Protein AF-A0A3P6RKR5-F1 (afdb_monomer_lite)

pLDDT: mean 72.96, std 13.56, range [36.53, 92.62]

Sequence (103 aa):
MYSLDYVRRHLQVFIGGTCVMAGVGGCTVSDVAGMYRVARAYYKGFFERGCDYTHDIAILELTRDVPVTVNHICLPFLHQVVELEDPYVRLRSFGWGTDRKLF

Organism: Cylicostephanus goldi (NCBI:txid71465)

Foldseek 3Di:
DDDFVRQQVPPKDFFDAPDCDPPPPNRHPNRHTDIWGFPGKDPDPCPVVHNPVPRPDMDTDTPDDDDPVGDDDDDPDPPPPVVPPPPPDDDDDDDPDDDVPPD

Radius of gyration: 16.97 Å; chains: 1; bounding box: 36×31×45 Å

InterPro domains:
  IPR009003 Peptidase S1, PA clan [SSF50494] (30-100)

Secondary structure (DSSP, 8-state):
---HHHHHHH-EEEES-SBSSTTSTT--GGGBPEEEEEEEEE-TTTSTT-S-SS----EEEESSPPPTTSPPPPPPPTT----TT-TT-----------TT--

Structure (mmCIF, N/CA/C/O backbone):
data_AF-A0A3P6RKR5-F1
#
_entry.id   AF-A0A3P6RKR5-F1
#
loop_
_atom_site.group_PDB
_atom_site.id
_atom_site.type_symbol
_atom_site.label_atom_id
_atom_site.label_alt_id
_atom_site.label_comp_id
_atom_site.label_asym_id
_atom_site.label_entity_id
_atom_site.label_seq_id
_atom_site.pdbx_PDB_ins_code
_atom_site.Cartn_x
_atom_site.Cartn_y
_atom_site.Cartn_z
_atom_site.occupancy
_atom_site.B_iso_or_equiv
_atom_site.auth_seq_id
_atom_site.auth_comp_id
_atom_site.auth_asym_id
_atom_site.auth_atom_id
_atom_site.pdbx_PDB_model_num
ATOM 1 N N . MET A 1 1 ? 2.734 -18.082 -1.688 1.00 61.22 1 MET A N 1
ATOM 2 C CA . MET A 1 1 ? 1.825 -16.919 -1.774 1.00 61.22 1 MET A CA 1
ATOM 3 C C . MET A 1 1 ? 0.538 -17.264 -1.043 1.00 61.22 1 MET A C 1
ATOM 5 O O . MET A 1 1 ? 0.095 -18.401 -1.146 1.00 61.22 1 MET A O 1
ATOM 9 N N . TYR A 1 2 ? -0.015 -16.335 -0.265 1.00 71.12 2 TYR A N 1
ATOM 10 C CA . TYR A 1 2 ? -1.243 -16.571 0.494 1.00 71.12 2 TYR A CA 1
ATOM 11 C C . TYR A 1 2 ? -2.478 -16.466 -0.404 1.00 71.12 2 TYR A C 1
ATOM 13 O O . TYR A 1 2 ? -2.514 -15.636 -1.310 1.00 71.12 2 TYR A O 1
ATOM 21 N N . SER A 1 3 ? -3.492 -17.298 -0.158 1.00 77.06 3 SER A N 1
ATOM 22 C CA . SER A 1 3 ? -4.756 -17.208 -0.892 1.00 77.06 3 SER A CA 1
ATOM 23 C C . SER A 1 3 ? -5.478 -15.890 -0.594 1.00 77.06 3 SER A C 1
ATOM 25 O O . SER A 1 3 ? -5.274 -15.277 0.457 1.00 77.06 3 SER A O 1
ATOM 27 N N . LEU A 1 4 ? -6.374 -15.478 -1.495 1.00 74.62 4 LEU A N 1
ATOM 28 C CA . LEU A 1 4 ? -7.233 -14.306 -1.287 1.00 74.62 4 LEU A CA 1
ATOM 29 C C . LEU A 1 4 ? -7.994 -14.388 0.042 1.00 74.62 4 LEU A C 1
ATOM 31 O O . LEU A 1 4 ? -8.045 -13.416 0.794 1.00 74.62 4 LEU A O 1
ATOM 35 N N . ASP A 1 5 ? -8.538 -15.561 0.360 1.00 81.25 5 ASP A N 1
ATOM 36 C CA . ASP A 1 5 ? -9.251 -15.784 1.617 1.00 81.25 5 ASP A CA 1
ATOM 37 C C . ASP A 1 5 ? -8.336 -15.686 2.833 1.00 81.25 5 ASP A C 1
ATOM 39 O O . ASP A 1 5 ? -8.740 -15.138 3.860 1.00 81.25 5 ASP A O 1
ATOM 43 N N . TYR A 1 6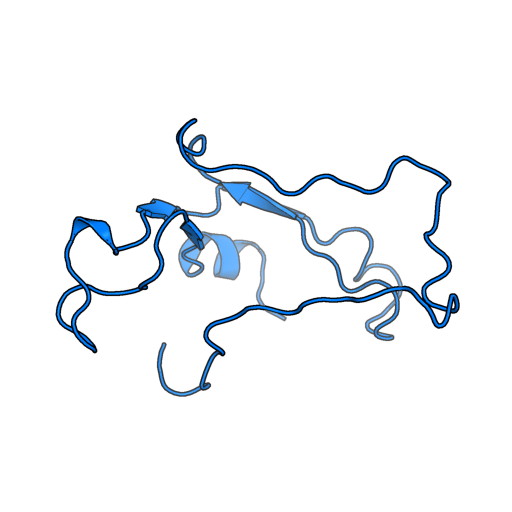 ? -7.099 -16.172 2.724 1.00 83.38 6 TYR A N 1
ATOM 44 C CA . TYR A 1 6 ? -6.122 -16.015 3.791 1.00 83.38 6 TYR A CA 1
ATOM 45 C C . TYR A 1 6 ? -5.819 -14.533 4.028 1.00 83.38 6 TYR A C 1
ATOM 47 O O . TYR A 1 6 ? -5.889 -14.075 5.166 1.00 83.38 6 TYR A O 1
ATOM 55 N N . VAL A 1 7 ? -5.555 -13.765 2.970 1.00 82.94 7 VAL A N 1
ATOM 56 C CA . VAL A 1 7 ? -5.241 -12.331 3.065 1.00 82.94 7 VAL A CA 1
ATOM 57 C C . VAL A 1 7 ? -6.405 -11.556 3.676 1.00 82.94 7 VAL A C 1
ATOM 59 O O . VAL A 1 7 ? -6.206 -10.814 4.630 1.00 82.94 7 VAL A O 1
ATOM 62 N N . ARG A 1 8 ? -7.637 -11.778 3.212 1.00 82.31 8 ARG A N 1
ATOM 63 C CA . ARG A 1 8 ? -8.825 -11.095 3.757 1.00 82.31 8 ARG A CA 1
ATOM 64 C C . ARG A 1 8 ? -9.058 -11.383 5.241 1.00 82.31 8 ARG A C 1
ATOM 66 O O . ARG A 1 8 ? -9.566 -10.528 5.966 1.00 82.31 8 ARG A O 1
ATOM 73 N N . ARG A 1 9 ? -8.724 -12.593 5.698 1.00 85.06 9 ARG A N 1
ATOM 74 C CA . ARG A 1 9 ? -8.933 -12.999 7.094 1.00 85.06 9 ARG A CA 1
ATOM 75 C C . ARG A 1 9 ? -7.830 -12.517 8.030 1.00 85.06 9 ARG A C 1
ATOM 77 O O . ARG A 1 9 ? -8.153 -12.184 9.167 1.00 85.06 9 ARG A O 1
ATOM 84 N N . HIS A 1 10 ? -6.583 -12.471 7.565 1.00 84.88 10 HIS A N 1
ATOM 85 C CA . HIS A 1 10 ? -5.420 -12.303 8.442 1.00 84.88 10 HIS A CA 1
ATOM 86 C C . HIS A 1 10 ? -4.670 -10.984 8.241 1.00 84.88 10 HIS A C 1
ATOM 88 O O . HIS A 1 10 ? -3.992 -10.540 9.163 1.00 84.88 10 HIS A O 1
ATOM 94 N N . LEU A 1 11 ? -4.778 -10.334 7.077 1.00 85.62 11 LEU A N 1
ATOM 95 C CA . LEU A 1 11 ? -4.054 -9.091 6.829 1.00 85.62 11 LEU A CA 1
ATOM 96 C C . LEU A 1 11 ? -4.739 -7.910 7.521 1.00 85.62 11 LEU A C 1
ATOM 98 O O . LEU A 1 11 ? -5.928 -7.645 7.320 1.00 85.62 11 LEU A O 1
ATOM 102 N N . GLN A 1 12 ? -3.945 -7.179 8.296 1.00 84.00 12 GLN A N 1
ATOM 103 C CA . GLN A 1 12 ? -4.318 -5.916 8.918 1.00 84.00 12 GLN A CA 1
ATOM 104 C C . GLN A 1 12 ? -3.460 -4.806 8.320 1.00 84.00 12 GLN A C 1
ATOM 106 O O . GLN A 1 12 ? -2.239 -4.932 8.238 1.00 84.00 12 GLN A O 1
ATOM 111 N N . VAL A 1 13 ? -4.108 -3.730 7.881 1.00 85.31 13 VAL A N 1
ATOM 112 C CA . VAL A 1 13 ? -3.441 -2.559 7.309 1.00 85.31 13 VAL A CA 1
ATOM 113 C C . VAL A 1 13 ? -3.506 -1.427 8.323 1.00 85.31 13 VAL A C 1
ATOM 115 O O . VAL A 1 13 ? -4.584 -1.082 8.805 1.00 85.31 13 VAL A O 1
ATOM 118 N N . PHE A 1 14 ? -2.350 -0.855 8.641 1.00 82.94 14 PHE A N 1
ATOM 119 C CA . PHE A 1 14 ? -2.203 0.247 9.585 1.00 82.94 14 PHE A CA 1
ATOM 120 C C . PHE A 1 14 ? -1.977 1.550 8.814 1.00 82.94 14 PHE A C 1
ATOM 122 O O . PHE A 1 14 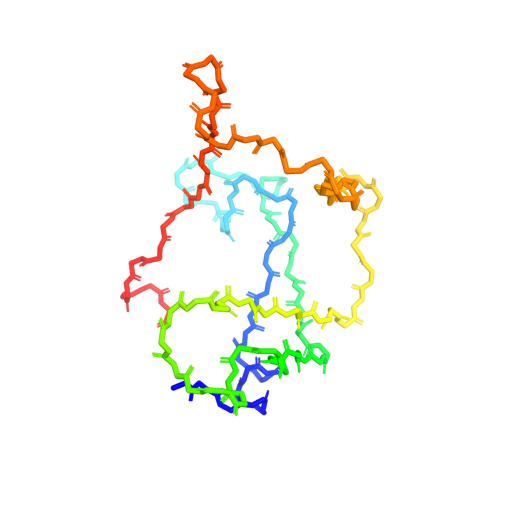? -1.087 1.615 7.968 1.00 82.94 14 PHE A O 1
ATOM 129 N N . ILE A 1 15 ? -2.795 2.575 9.072 1.00 81.69 15 ILE A N 1
ATOM 130 C CA . ILE A 1 15 ? -2.780 3.841 8.324 1.00 81.69 15 ILE A CA 1
ATOM 131 C C . ILE A 1 15 ? -2.702 5.051 9.261 1.00 81.69 15 ILE A C 1
ATOM 133 O O . ILE A 1 15 ? -3.452 5.137 10.232 1.00 81.69 15 ILE A O 1
ATOM 137 N N . GLY A 1 16 ? -1.846 6.019 8.916 1.00 73.19 16 GLY A N 1
ATOM 138 C CA . GLY A 1 16 ? -1.847 7.365 9.505 1.00 73.19 16 GLY A CA 1
ATOM 139 C C . GLY A 1 16 ? -1.089 7.532 10.825 1.00 73.19 16 GLY A C 1
ATOM 140 O O . GLY A 1 16 ? -1.186 8.597 11.420 1.00 73.19 16 GLY A O 1
ATOM 141 N N . GLY A 1 17 ? -0.343 6.522 11.277 1.00 73.62 17 GLY A N 1
ATOM 142 C CA . GLY A 1 17 ? 0.483 6.601 12.486 1.00 73.62 17 GLY A CA 1
ATOM 143 C C . GLY A 1 17 ? 1.974 6.503 12.185 1.00 73.62 17 GLY A C 1
ATOM 144 O O . GLY A 1 17 ? 2.383 5.875 11.208 1.00 73.62 17 GLY A O 1
ATOM 145 N N . THR A 1 18 ? 2.787 7.110 13.044 1.00 72.44 18 THR A N 1
ATOM 146 C CA . THR A 1 18 ? 4.247 6.918 13.086 1.00 72.44 18 THR A CA 1
ATOM 147 C C . THR A 1 18 ? 4.623 5.638 13.837 1.00 72.44 18 THR A C 1
ATOM 149 O O . THR A 1 18 ? 5.749 5.150 13.705 1.00 72.44 18 THR A O 1
ATOM 152 N N . CYS A 1 19 ? 3.662 5.071 14.573 1.00 68.19 19 CYS A N 1
ATOM 153 C CA . CYS A 1 19 ? 3.798 3.868 15.371 1.00 68.19 19 CYS A CA 1
ATOM 154 C C . CYS A 1 19 ? 2.686 2.853 15.086 1.00 68.19 19 CYS A C 1
ATOM 156 O O . CYS A 1 19 ? 1.541 3.193 14.780 1.00 68.19 19 CYS A O 1
ATOM 158 N N . VAL A 1 20 ? 3.024 1.574 15.252 1.00 66.50 20 VAL A N 1
ATOM 159 C CA . VAL A 1 20 ? 2.074 0.459 15.109 1.00 66.50 20 VAL A CA 1
ATOM 160 C C . VAL A 1 20 ? 1.363 0.155 16.435 1.00 66.50 20 VAL A C 1
ATOM 162 O O . VAL A 1 20 ? 0.232 -0.320 16.435 1.00 66.50 20 VAL A O 1
ATOM 165 N N . MET A 1 21 ? 1.999 0.452 17.575 1.00 68.50 21 MET A N 1
ATOM 166 C CA . MET A 1 21 ? 1.480 0.146 18.912 1.00 68.50 21 MET A CA 1
ATOM 167 C C . MET A 1 21 ? 1.836 1.251 19.915 1.00 68.50 21 MET A C 1
ATOM 169 O O . MET A 1 21 ? 2.960 1.752 19.918 1.00 68.50 21 MET A O 1
ATOM 173 N N . ALA A 1 22 ? 0.885 1.613 20.781 1.00 68.12 22 ALA A N 1
ATOM 174 C CA . ALA A 1 22 ? 1.111 2.556 21.876 1.00 68.12 22 ALA A CA 1
ATOM 175 C C . ALA A 1 22 ? 1.949 1.913 22.993 1.00 68.12 22 ALA A C 1
ATOM 177 O O . ALA A 1 22 ? 1.830 0.718 23.256 1.00 68.12 22 ALA A O 1
ATOM 178 N N . GLY A 1 23 ? 2.770 2.712 23.675 1.00 63.62 23 GLY A N 1
ATOM 179 C CA . GLY A 1 23 ? 3.575 2.273 24.821 1.00 63.62 23 GLY A CA 1
ATOM 180 C C . GLY A 1 23 ? 4.905 1.600 24.466 1.00 63.62 23 GLY A C 1
ATOM 181 O O . GLY A 1 23 ? 5.724 1.373 25.354 1.00 63.62 23 GLY A O 1
ATOM 182 N N . VAL A 1 24 ? 5.171 1.337 23.184 1.00 69.38 24 VAL A N 1
ATOM 183 C CA . VAL A 1 24 ? 6.480 0.878 22.697 1.00 69.38 24 VAL A CA 1
ATOM 184 C C . VAL A 1 24 ? 7.279 2.087 22.222 1.00 69.38 24 VAL A C 1
ATOM 186 O O . VAL A 1 24 ? 6.761 2.907 21.473 1.00 69.38 24 VAL A O 1
ATOM 189 N N . GLY A 1 25 ? 8.533 2.226 22.661 1.00 67.06 25 GLY A N 1
ATOM 190 C CA . GLY A 1 25 ? 9.447 3.254 22.140 1.00 67.06 25 GLY A CA 1
ATOM 191 C C . GLY A 1 25 ? 8.993 4.711 22.327 1.00 67.06 25 GLY A C 1
ATOM 192 O O . GLY A 1 25 ? 9.429 5.571 21.573 1.00 67.06 25 GLY A O 1
ATOM 193 N N . GLY A 1 26 ? 8.118 4.997 23.300 1.00 74.75 26 GLY A N 1
ATOM 194 C CA . GLY A 1 26 ? 7.602 6.351 23.554 1.00 74.75 26 GLY A CA 1
ATOM 195 C C . GLY A 1 26 ? 6.375 6.748 22.724 1.00 74.75 26 GLY A C 1
ATOM 196 O O . GLY A 1 26 ? 5.952 7.897 22.800 1.00 74.75 26 GLY A O 1
ATOM 197 N N . CYS A 1 27 ? 5.781 5.818 21.971 1.00 75.69 27 CYS A N 1
ATOM 198 C CA . CYS A 1 27 ? 4.586 6.078 21.172 1.00 75.69 27 CYS A CA 1
ATOM 199 C C . CYS A 1 27 ? 3.341 6.303 22.044 1.00 75.69 27 CYS A C 1
ATOM 201 O O . CYS A 1 27 ? 2.991 5.474 22.892 1.00 75.69 27 CYS A O 1
ATOM 203 N N . THR A 1 28 ? 2.632 7.397 21.788 1.00 74.44 28 THR A N 1
ATOM 204 C CA . THR A 1 28 ? 1.338 7.726 22.395 1.00 74.44 28 THR A CA 1
ATOM 205 C C . THR A 1 28 ? 0.177 7.200 21.550 1.00 74.44 28 THR A C 1
ATOM 207 O O . THR A 1 28 ? 0.359 6.766 20.416 1.00 74.44 28 THR A O 1
ATOM 210 N N . VAL A 1 29 ? -1.049 7.241 22.083 1.00 67.69 29 VAL A N 1
ATOM 211 C CA . VAL A 1 29 ? -2.255 6.793 21.357 1.00 67.69 29 VAL A CA 1
ATOM 212 C C . VAL A 1 29 ? -2.484 7.602 20.075 1.00 67.69 29 VAL A C 1
ATOM 214 O O . VAL A 1 29 ? -2.945 7.044 19.086 1.00 67.69 29 VAL A O 1
ATOM 217 N N . SER A 1 30 ? -2.117 8.887 20.063 1.00 68.50 30 SER A N 1
ATOM 218 C CA . SER A 1 30 ? -2.179 9.732 18.864 1.00 68.50 30 SER A CA 1
ATOM 219 C C . SER A 1 30 ? -1.158 9.356 17.791 1.00 68.50 30 SER A C 1
ATOM 221 O O . SER A 1 30 ? -1.357 9.703 16.632 1.00 68.50 30 SER A O 1
ATOM 223 N N . ASP A 1 31 ? -0.100 8.629 18.158 1.00 68.12 31 ASP A N 1
ATOM 224 C CA . ASP A 1 31 ? 0.930 8.160 17.225 1.00 68.12 31 ASP A CA 1
ATOM 225 C C . ASP A 1 31 ? 0.560 6.816 16.578 1.00 68.12 31 ASP A C 1
ATOM 227 O O . ASP A 1 31 ? 1.216 6.377 15.627 1.00 68.12 31 ASP A O 1
ATOM 231 N N . VAL A 1 32 ? -0.481 6.145 17.090 1.00 71.75 32 VAL A N 1
ATOM 232 C CA . VAL A 1 32 ? -0.906 4.821 16.627 1.00 71.75 32 VAL A CA 1
ATOM 233 C C . VAL A 1 32 ? -1.761 4.926 15.377 1.00 71.75 32 VAL A C 1
ATOM 235 O O . VAL A 1 32 ? -2.795 5.591 15.332 1.00 71.75 32 VAL A O 1
ATOM 238 N N . ALA A 1 33 ? -1.343 4.180 14.365 1.00 73.12 33 ALA A N 1
ATOM 239 C CA . ALA A 1 33 ? -2.057 4.050 13.114 1.00 73.12 33 ALA A CA 1
ATOM 240 C C . ALA A 1 33 ? -3.436 3.388 13.299 1.00 73.12 33 ALA A C 1
ATOM 242 O O . ALA A 1 33 ? -3.593 2.399 14.018 1.00 73.12 33 ALA A O 1
ATOM 243 N N . GLY A 1 34 ? -4.447 3.886 12.585 1.00 81.25 34 GLY A N 1
ATOM 244 C CA . GLY A 1 34 ? -5.751 3.233 12.529 1.00 81.25 34 GLY A CA 1
ATOM 245 C C . GLY A 1 34 ? -5.647 1.867 11.847 1.00 81.25 34 GLY A C 1
ATOM 246 O O . GLY A 1 34 ? -4.965 1.736 10.832 1.00 81.25 34 GLY A O 1
ATOM 247 N N . MET A 1 35 ? -6.342 0.859 12.380 1.00 84.19 35 MET A N 1
ATOM 248 C CA . MET A 1 35 ? -6.370 -0.493 11.812 1.00 84.19 35 MET A CA 1
ATOM 249 C C . MET A 1 35 ? -7.532 -0.660 10.819 1.00 84.19 35 MET A C 1
ATOM 251 O O . MET A 1 35 ? -8.673 -0.272 11.094 1.00 84.19 35 MET A O 1
ATOM 255 N N . TYR A 1 36 ? -7.242 -1.251 9.661 1.00 89.69 36 TYR A N 1
ATOM 256 C CA . TYR A 1 36 ? -8.174 -1.492 8.561 1.00 89.69 36 TYR A CA 1
ATOM 257 C C . TYR A 1 36 ? -8.086 -2.946 8.106 1.00 89.69 36 TYR A C 1
ATOM 259 O O . TYR A 1 36 ? -7.010 -3.546 8.070 1.00 89.69 36 TYR A O 1
ATOM 267 N N . ARG A 1 37 ? -9.237 -3.510 7.737 1.00 90.69 37 ARG A N 1
ATOM 268 C CA . ARG A 1 37 ? -9.334 -4.856 7.165 1.00 90.69 37 ARG A CA 1
ATOM 269 C C . ARG A 1 37 ? -9.376 -4.775 5.645 1.00 90.69 37 ARG A C 1
ATOM 271 O O . ARG A 1 37 ? -9.800 -3.766 5.082 1.00 90.69 37 ARG A O 1
ATOM 278 N N . VAL A 1 38 ? -8.987 -5.867 4.995 1.00 90.56 38 VAL A N 1
ATOM 279 C CA . VAL A 1 38 ? -9.016 -5.998 3.535 1.00 90.56 38 VAL A CA 1
ATOM 280 C C . VAL A 1 38 ? -10.354 -6.581 3.078 1.00 90.56 38 VAL A C 1
ATOM 282 O O . VAL A 1 38 ? -10.719 -7.700 3.442 1.00 90.56 38 VAL A O 1
ATOM 285 N N . ALA A 1 39 ? -11.082 -5.827 2.257 1.00 90.00 39 ALA A N 1
ATOM 286 C CA . ALA A 1 39 ? -12.321 -6.251 1.617 1.00 90.00 39 ALA A CA 1
ATOM 287 C C . ALA A 1 39 ? -12.047 -7.144 0.400 1.00 90.00 39 ALA A C 1
ATOM 289 O O . ALA A 1 39 ? -12.606 -8.241 0.305 1.00 90.00 39 ALA A O 1
ATOM 290 N N . ARG A 1 40 ? -11.170 -6.690 -0.505 1.00 87.69 40 ARG A N 1
ATOM 291 C CA . ARG A 1 40 ? -10.763 -7.381 -1.739 1.00 87.69 40 ARG A CA 1
ATOM 292 C C . ARG A 1 40 ? -9.267 -7.193 -1.978 1.00 87.69 40 ARG A C 1
ATOM 294 O O . ARG A 1 40 ? -8.677 -6.226 -1.508 1.00 87.69 40 ARG A O 1
ATOM 301 N N . ALA A 1 41 ? -8.659 -8.115 -2.713 1.00 85.12 41 ALA A N 1
ATOM 302 C CA . ALA A 1 41 ? -7.277 -7.993 -3.153 1.00 85.12 41 ALA A CA 1
ATOM 303 C C . ALA A 1 41 ? -7.175 -8.373 -4.631 1.00 85.12 41 ALA A C 1
ATOM 305 O O . ALA A 1 41 ? -7.806 -9.332 -5.080 1.00 85.12 41 ALA A O 1
ATOM 306 N N . TYR A 1 42 ? -6.394 -7.602 -5.380 1.00 81.25 42 TYR A N 1
ATOM 307 C CA . TYR A 1 42 ? -6.176 -7.774 -6.806 1.00 81.25 42 TYR A CA 1
ATOM 308 C C . TYR A 1 42 ? -4.692 -7.987 -7.059 1.00 81.25 42 TYR A C 1
ATOM 310 O O . TYR A 1 42 ? -3.860 -7.139 -6.741 1.00 81.25 42 TYR A O 1
ATOM 318 N N . TYR A 1 43 ? -4.387 -9.126 -7.670 1.00 74.44 43 TYR A N 1
ATOM 319 C CA . TYR A 1 43 ? -3.024 -9.556 -7.976 1.00 74.44 43 TYR A CA 1
ATOM 320 C C . TYR A 1 43 ? -2.771 -9.696 -9.489 1.00 74.44 43 TYR A C 1
ATOM 322 O O . TYR A 1 43 ? -1.757 -10.232 -9.926 1.00 74.44 43 TYR A O 1
ATOM 330 N N . LYS A 1 44 ? -3.754 -9.285 -10.299 1.00 56.25 44 LYS A N 1
ATOM 331 C CA . LYS A 1 44 ? -4.056 -9.889 -11.603 1.00 56.25 44 LYS A CA 1
ATOM 332 C C . LYS A 1 44 ? -2.984 -9.685 -12.689 1.00 56.25 44 LYS A C 1
ATOM 334 O O . LYS A 1 44 ? -2.922 -10.479 -13.611 1.00 56.25 44 LYS A O 1
ATOM 339 N N . GLY A 1 45 ? -2.115 -8.679 -12.576 1.00 52.50 45 GLY A N 1
ATOM 340 C CA . GLY A 1 45 ? -1.017 -8.471 -13.534 1.00 52.50 45 GLY A CA 1
ATOM 341 C C . GLY A 1 45 ? 0.265 -9.251 -13.222 1.00 52.50 45 GLY A C 1
ATOM 342 O O . GLY A 1 45 ? 1.004 -9.585 -14.143 1.00 52.50 45 GLY A O 1
ATOM 343 N N . PHE A 1 46 ? 0.509 -9.554 -11.943 1.00 50.31 46 PHE A N 1
ATOM 344 C CA . PHE A 1 46 ? 1.777 -10.099 -11.449 1.00 50.31 46 PHE A CA 1
ATOM 345 C C . PHE A 1 46 ? 1.909 -11.614 -11.639 1.00 50.31 46 PHE A C 1
ATOM 347 O O . PHE A 1 46 ? 2.987 -12.114 -11.933 1.00 50.31 46 PHE A O 1
ATOM 354 N N . PHE A 1 47 ? 0.812 -12.359 -11.477 1.00 50.22 47 PHE A N 1
ATOM 355 C CA . PHE A 1 47 ? 0.878 -13.821 -11.341 1.00 50.22 47 PHE A CA 1
ATOM 356 C C . PHE A 1 47 ? 0.457 -14.605 -12.580 1.00 50.22 47 PHE A C 1
ATOM 358 O O . PHE A 1 47 ? 0.853 -15.759 -12.718 1.00 50.22 47 PHE A O 1
ATOM 365 N N . GLU A 1 48 ? -0.314 -14.009 -13.495 1.00 50.25 48 GLU A N 1
ATOM 366 C CA . GLU A 1 48 ? -0.770 -14.708 -14.709 1.00 50.25 48 GLU A CA 1
ATOM 367 C C . GLU A 1 48 ? 0.393 -15.041 -15.669 1.00 50.25 48 GLU A C 1
ATOM 369 O O . GLU A 1 48 ? 0.237 -15.902 -16.531 1.00 50.25 48 GLU A O 1
ATOM 374 N N . ARG A 1 49 ? 1.570 -14.412 -15.504 1.00 53.62 49 ARG A N 1
ATOM 375 C CA . ARG A 1 49 ? 2.752 -14.594 -16.371 1.00 53.62 49 ARG A CA 1
ATOM 376 C C . ARG A 1 49 ? 3.944 -15.312 -15.722 1.00 53.62 49 ARG A C 1
ATOM 378 O O . ARG A 1 49 ? 4.942 -15.535 -16.396 1.00 53.62 49 ARG A O 1
ATOM 385 N N . GLY A 1 50 ? 3.812 -15.753 -14.470 1.00 50.41 50 GLY A N 1
ATOM 386 C CA . GLY A 1 50 ? 4.899 -16.367 -13.701 1.00 50.41 50 GLY A CA 1
ATOM 387 C C . GLY A 1 50 ? 5.602 -15.369 -12.778 1.00 50.41 50 GLY A C 1
ATOM 388 O O . GLY A 1 50 ? 5.677 -14.182 -13.061 1.00 50.41 50 GLY A O 1
ATOM 389 N N . CYS A 1 51 ? 6.080 -15.851 -11.628 1.00 52.44 51 CYS A N 1
ATOM 390 C CA . CYS A 1 51 ? 6.784 -15.046 -10.626 1.00 52.44 51 CYS A CA 1
ATOM 391 C C . CYS A 1 51 ? 8.230 -14.750 -11.059 1.00 52.44 51 CYS A C 1
ATOM 393 O O . CYS A 1 51 ? 9.174 -15.226 -10.434 1.00 52.44 51 CYS A O 1
ATOM 395 N N . ASP A 1 52 ? 8.422 -13.996 -12.130 1.00 56.38 52 ASP A N 1
ATOM 396 C CA . ASP A 1 52 ? 9.736 -13.596 -12.646 1.00 56.38 52 ASP A CA 1
ATOM 397 C C . ASP A 1 52 ? 10.189 -12.215 -12.131 1.00 56.38 52 ASP A C 1
ATOM 399 O O . ASP A 1 52 ? 11.097 -11.605 -12.685 1.00 56.38 52 ASP A O 1
ATOM 403 N N . TYR A 1 53 ? 9.611 -11.743 -11.015 1.00 56.59 53 TYR A N 1
ATOM 404 C CA . TYR A 1 53 ? 9.961 -10.491 -10.314 1.00 56.59 53 TYR A CA 1
ATOM 405 C C . TYR A 1 53 ? 9.715 -9.196 -11.110 1.00 56.59 53 TYR A C 1
ATOM 407 O O . TYR A 1 53 ? 10.019 -8.111 -10.624 1.00 56.59 53 TYR A O 1
ATOM 415 N N . THR A 1 54 ? 9.132 -9.277 -12.308 1.00 57.97 54 THR A N 1
ATOM 416 C CA . THR A 1 54 ? 8.994 -8.125 -13.218 1.00 57.97 54 THR A CA 1
ATOM 417 C C . THR A 1 54 ? 7.711 -7.310 -13.022 1.00 57.97 54 THR A C 1
ATOM 419 O O . THR A 1 54 ? 7.630 -6.176 -13.484 1.00 57.97 54 THR A O 1
ATOM 422 N N . HIS A 1 55 ? 6.709 -7.855 -12.325 1.00 64.50 55 HIS A N 1
ATOM 423 C CA . HIS A 1 55 ? 5.379 -7.246 -12.191 1.00 64.50 55 HIS A CA 1
ATOM 424 C C . HIS A 1 55 ? 4.852 -7.257 -10.741 1.00 64.50 55 HIS A C 1
ATOM 426 O O . HIS A 1 55 ? 3.647 -7.388 -10.551 1.00 64.50 55 HIS A O 1
ATOM 432 N N . ASP A 1 56 ? 5.724 -7.169 -9.725 1.00 71.12 56 ASP A N 1
ATOM 433 C CA . ASP A 1 56 ? 5.370 -7.334 -8.298 1.00 71.12 56 ASP A CA 1
ATOM 434 C C . ASP A 1 56 ? 4.521 -6.179 -7.751 1.00 71.12 56 ASP A C 1
ATOM 436 O O . ASP A 1 56 ? 5.011 -5.214 -7.163 1.00 71.12 56 ASP A O 1
ATOM 440 N N . ILE A 1 57 ? 3.214 -6.261 -7.998 1.00 77.44 57 ILE A N 1
ATOM 441 C CA . ILE A 1 57 ? 2.230 -5.288 -7.541 1.00 77.44 57 ILE A CA 1
ATOM 442 C C . ILE A 1 57 ? 0.956 -5.984 -7.061 1.00 77.44 57 ILE A C 1
ATOM 444 O O . ILE A 1 57 ? 0.423 -6.899 -7.696 1.00 77.44 57 ILE A O 1
ATOM 448 N N . ALA A 1 58 ? 0.429 -5.501 -5.939 1.00 79.94 58 ALA A N 1
ATOM 449 C CA . ALA A 1 58 ? -0.866 -5.891 -5.406 1.00 79.94 58 ALA A CA 1
ATOM 450 C C . ALA A 1 58 ? -1.683 -4.646 -5.058 1.00 79.94 58 ALA A C 1
ATOM 452 O O . ALA A 1 58 ? -1.159 -3.684 -4.499 1.00 79.94 58 ALA A O 1
ATOM 453 N N . ILE A 1 59 ? -2.981 -4.686 -5.351 1.00 86.19 59 ILE A N 1
ATOM 454 C CA . ILE A 1 59 ? -3.928 -3.639 -4.958 1.00 86.19 59 ILE A CA 1
ATOM 455 C C . ILE A 1 59 ? -4.861 -4.226 -3.907 1.00 86.19 59 ILE A C 1
ATOM 457 O O . ILE A 1 59 ? -5.509 -5.248 -4.141 1.00 86.19 59 ILE A O 1
ATOM 461 N N . LEU A 1 60 ? -4.924 -3.585 -2.743 1.00 89.31 60 LEU A N 1
ATOM 462 C CA . LEU A 1 60 ? -5.798 -3.974 -1.643 1.00 89.31 60 LEU A CA 1
ATOM 463 C C . LEU A 1 60 ? -6.913 -2.948 -1.503 1.00 89.31 60 LEU A C 1
ATOM 465 O O . LEU A 1 60 ? -6.660 -1.753 -1.393 1.00 89.31 60 LEU A O 1
ATOM 469 N N . GLU A 1 61 ? -8.144 -3.430 -1.461 1.00 91.69 61 GLU A N 1
ATOM 470 C CA . GLU A 1 61 ? -9.299 -2.614 -1.132 1.00 91.69 61 GLU A CA 1
ATOM 471 C C . GLU A 1 61 ? -9.626 -2.771 0.347 1.00 91.69 61 GLU A C 1
ATOM 473 O O . GLU A 1 61 ? -9.745 -3.892 0.851 1.00 91.69 61 GLU A O 1
ATOM 478 N N . LEU A 1 62 ? -9.778 -1.651 1.045 1.00 92.62 62 LEU A N 1
ATOM 479 C CA . LEU A 1 62 ? -10.084 -1.624 2.470 1.00 92.62 62 LEU A CA 1
ATOM 480 C C . LEU A 1 62 ? -11.592 -1.734 2.708 1.00 92.62 62 LEU A C 1
ATOM 482 O O . LEU A 1 62 ? -12.402 -1.375 1.864 1.00 92.62 62 LEU A O 1
ATOM 486 N N . THR A 1 63 ? -11.989 -2.205 3.889 1.00 92.56 63 THR A N 1
ATOM 487 C CA . THR A 1 63 ? -13.411 -2.315 4.268 1.00 92.56 63 THR A CA 1
ATOM 488 C C . THR A 1 63 ? -14.097 -0.977 4.551 1.00 92.56 63 THR A C 1
ATOM 490 O O . THR A 1 63 ? -15.307 -0.957 4.753 1.00 92.56 63 THR A O 1
ATOM 493 N N . ARG A 1 64 ? -13.336 0.114 4.660 1.00 91.94 64 ARG A N 1
ATOM 494 C CA . ARG A 1 64 ? -13.829 1.471 4.917 1.00 91.94 64 ARG A CA 1
ATOM 495 C C . ARG A 1 64 ? -12.854 2.496 4.349 1.00 91.94 64 ARG A C 1
ATOM 497 O O . ARG A 1 64 ? -11.664 2.193 4.228 1.00 91.94 64 ARG A O 1
ATOM 504 N N . ASP A 1 65 ? -13.361 3.693 4.090 1.00 90.69 65 ASP A N 1
ATOM 505 C CA . ASP A 1 65 ? -12.562 4.806 3.589 1.00 90.69 65 ASP A CA 1
ATOM 506 C C . ASP A 1 65 ? -11.513 5.267 4.606 1.00 90.69 65 ASP A C 1
ATOM 508 O O . ASP A 1 65 ? -11.686 5.158 5.827 1.00 90.69 65 ASP A O 1
ATOM 512 N N . VAL A 1 66 ? -10.405 5.783 4.079 1.00 88.00 66 VAL A N 1
ATOM 513 C CA . VAL A 1 66 ? -9.324 6.373 4.870 1.00 88.00 66 VAL A CA 1
ATOM 514 C C . VAL A 1 66 ? -9.724 7.801 5.285 1.00 88.00 66 VAL A C 1
ATOM 516 O O . VAL A 1 66 ? -10.274 8.533 4.462 1.00 88.00 66 VAL A O 1
ATOM 519 N N . PRO A 1 67 ? -9.462 8.230 6.536 1.00 84.81 67 PRO A N 1
ATOM 520 C CA . PRO A 1 67 ? -9.730 9.588 6.993 1.00 84.81 67 PRO A CA 1
ATOM 521 C C . PRO A 1 67 ? -9.057 10.639 6.112 1.00 84.81 67 PRO A C 1
ATOM 523 O O . P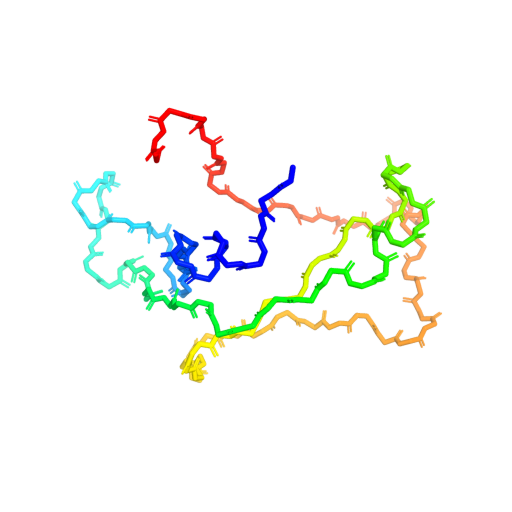RO A 1 67 ? -7.895 10.490 5.743 1.00 84.81 67 PRO A O 1
ATOM 526 N N . VAL A 1 68 ? -9.750 11.755 5.882 1.00 84.19 68 VAL A N 1
ATOM 527 C CA . VAL A 1 68 ? -9.263 12.888 5.068 1.00 84.19 68 VAL A CA 1
ATOM 528 C C . VAL A 1 68 ? -7.982 13.542 5.598 1.00 84.19 68 VAL A C 1
ATOM 530 O O . VAL A 1 68 ? -7.335 14.303 4.889 1.00 84.19 68 VAL A O 1
ATOM 533 N N . THR A 1 69 ? -7.611 13.265 6.848 1.00 82.31 69 THR A N 1
ATOM 534 C CA . THR A 1 69 ? -6.364 13.732 7.464 1.00 82.31 69 THR A CA 1
ATOM 535 C C . THR A 1 69 ? -5.137 12.938 7.012 1.00 82.31 69 THR A C 1
ATOM 537 O O . THR A 1 69 ? -4.014 13.365 7.273 1.00 82.31 69 THR A O 1
ATOM 540 N N . VAL A 1 70 ? -5.324 11.796 6.343 1.00 83.06 70 VAL A N 1
ATOM 541 C CA . VAL A 1 70 ? -4.238 10.980 5.797 1.00 83.06 70 VAL A CA 1
ATOM 542 C C . VAL A 1 70 ? -4.146 11.204 4.294 1.00 83.06 70 VAL A C 1
ATOM 544 O O . VAL A 1 70 ? -5.090 10.953 3.550 1.00 83.06 70 VAL A O 1
ATOM 547 N N . ASN A 1 71 ? -2.974 11.644 3.843 1.00 84.38 71 ASN A N 1
ATOM 548 C CA . ASN A 1 71 ? -2.734 11.943 2.438 1.00 84.38 71 ASN A CA 1
ATOM 549 C C . ASN A 1 71 ? -2.330 10.691 1.650 1.00 84.38 71 ASN A C 1
ATOM 551 O O . ASN A 1 71 ? -1.544 9.866 2.122 1.00 84.38 71 ASN A O 1
ATOM 555 N N . HIS A 1 72 ? -2.826 10.586 0.419 1.00 85.12 72 HIS A N 1
ATOM 556 C CA . HIS A 1 72 ? -2.403 9.568 -0.538 1.00 85.12 72 HIS A CA 1
ATOM 557 C C . HIS A 1 72 ? -1.126 9.993 -1.269 1.00 85.12 72 HIS A C 1
ATOM 559 O O . HIS A 1 72 ? -0.872 11.182 -1.462 1.00 85.12 72 HIS A O 1
ATOM 565 N N . ILE A 1 73 ? -0.339 9.014 -1.717 1.00 86.06 73 ILE A N 1
ATOM 566 C CA . ILE A 1 73 ? 0.761 9.270 -2.648 1.00 86.06 73 ILE A CA 1
ATOM 567 C C . ILE A 1 73 ? 0.214 9.460 -4.067 1.00 86.06 73 ILE A C 1
ATOM 569 O O . ILE A 1 73 ? -0.732 8.784 -4.475 1.00 86.06 73 ILE A O 1
ATOM 573 N N . CYS A 1 74 ? 0.815 10.374 -4.826 1.00 82.25 74 CYS A N 1
ATOM 574 C CA . CYS A 1 74 ? 0.482 10.564 -6.232 1.00 82.25 74 CYS A CA 1
ATOM 575 C C . CYS A 1 74 ? 0.963 9.367 -7.062 1.00 82.25 74 CYS A C 1
ATOM 577 O O . CYS A 1 74 ? 2.093 8.906 -6.895 1.00 82.25 74 CYS A O 1
ATOM 579 N N . LEU A 1 75 ? 0.135 8.907 -8.001 1.00 83.19 75 LEU A N 1
ATOM 580 C CA . LEU A 1 75 ? 0.606 8.036 -9.075 1.00 83.19 75 LEU A CA 1
ATOM 581 C C . LEU A 1 75 ? 1.335 8.889 -10.125 1.00 83.19 75 LEU A C 1
ATOM 583 O O . LEU A 1 75 ? 0.894 10.011 -10.392 1.00 83.19 75 LEU A O 1
ATOM 587 N N . PRO A 1 76 ? 2.431 8.393 -10.728 1.00 76.06 76 PRO A N 1
ATOM 588 C CA . PRO A 1 76 ? 3.085 9.102 -11.818 1.00 76.06 76 PRO A CA 1
ATOM 589 C C . PRO A 1 76 ? 2.094 9.289 -12.969 1.00 76.06 76 PRO A C 1
ATOM 591 O O . PRO A 1 76 ? 1.358 8.367 -13.331 1.00 76.06 76 PRO A O 1
ATOM 594 N N . PHE A 1 77 ? 2.051 10.496 -13.532 1.00 67.88 77 PHE A N 1
ATOM 595 C CA . PHE A 1 77 ? 1.193 10.772 -14.676 1.00 67.88 77 PHE A CA 1
ATOM 596 C C . PHE A 1 77 ? 1.674 9.935 -15.866 1.00 67.88 77 PHE A C 1
ATOM 598 O O . PHE A 1 77 ? 2.867 9.922 -16.181 1.00 67.88 77 PHE A O 1
ATOM 605 N N . LEU A 1 78 ? 0.737 9.207 -1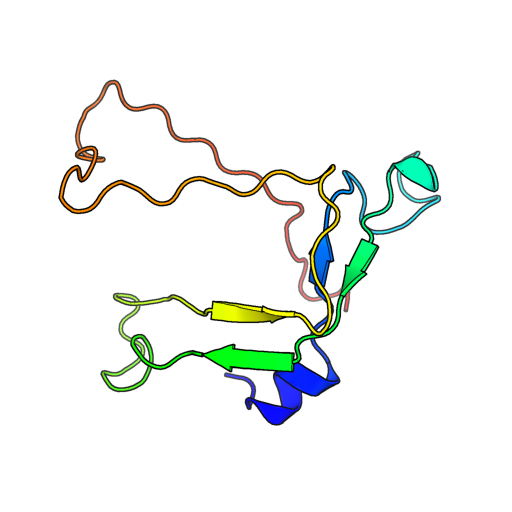6.482 1.00 53.47 78 LEU A N 1
ATOM 606 C CA . LEU A 1 78 ? 0.970 8.290 -17.596 1.00 53.47 78 LEU A CA 1
ATOM 607 C C . LEU A 1 78 ? 1.976 8.911 -18.585 1.00 53.47 78 LEU A C 1
ATOM 609 O O . LEU A 1 78 ? 1.711 9.980 -19.135 1.00 53.47 78 LEU A O 1
ATOM 613 N N . HIS A 1 79 ? 3.092 8.209 -18.813 1.00 53.72 79 HIS A N 1
ATOM 614 C CA . HIS A 1 79 ? 4.172 8.491 -19.778 1.00 53.72 79 HIS A CA 1
ATOM 615 C C . HIS A 1 79 ? 5.327 9.411 -19.343 1.00 53.72 79 HIS A C 1
ATOM 617 O O . HIS A 1 79 ? 6.328 9.445 -20.051 1.00 53.72 79 HIS A O 1
ATOM 623 N N . GLN A 1 80 ? 5.278 10.082 -18.187 1.00 51.47 80 GLN A N 1
ATOM 624 C CA . GLN A 1 80 ? 6.491 10.667 -17.595 1.00 51.47 80 GLN A CA 1
ATOM 625 C C . GLN A 1 80 ? 7.102 9.648 -16.644 1.00 51.47 80 GLN A C 1
ATOM 627 O O . GLN A 1 80 ? 6.988 9.745 -15.422 1.00 51.47 80 GLN A O 1
ATOM 632 N N . VAL A 1 81 ? 7.727 8.624 -17.224 1.00 55.75 81 VAL A N 1
ATOM 633 C CA . VAL A 1 81 ? 8.740 7.878 -16.486 1.00 55.75 81 VAL A CA 1
ATOM 634 C C . VAL A 1 81 ? 9.793 8.935 -16.184 1.00 55.75 81 VAL A C 1
ATOM 636 O O . VAL A 1 81 ? 10.481 9.386 -17.092 1.00 55.75 81 VAL A O 1
ATOM 639 N N . VAL A 1 82 ? 9.843 9.432 -14.944 1.00 53.62 82 VAL A N 1
ATOM 640 C CA . VAL A 1 82 ? 11.080 10.031 -14.445 1.00 53.62 82 VAL A CA 1
ATOM 641 C C . VAL A 1 82 ? 12.101 8.958 -14.744 1.00 53.62 82 VAL A C 1
ATOM 643 O O . VAL A 1 82 ? 11.994 7.870 -14.173 1.00 53.62 82 VAL A O 1
ATOM 646 N N . GLU A 1 83 ? 12.959 9.194 -15.733 1.00 55.97 83 GLU A N 1
ATOM 647 C CA . GLU A 1 83 ? 14.037 8.276 -16.035 1.00 55.97 83 GLU A CA 1
ATOM 648 C C . GLU A 1 83 ? 14.758 8.125 -14.703 1.00 55.97 83 GLU A C 1
ATOM 650 O O . GLU A 1 83 ? 15.390 9.054 -14.211 1.00 55.97 83 GLU A O 1
A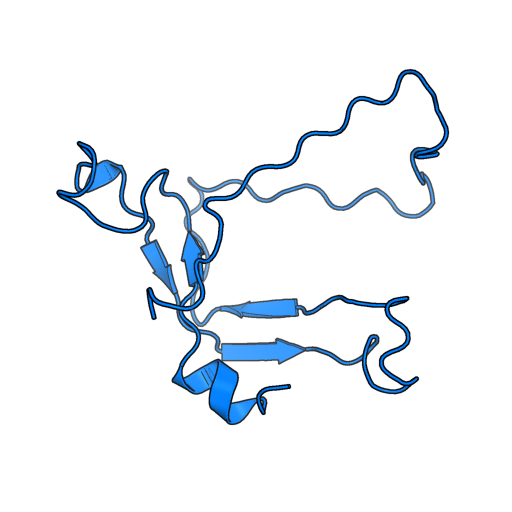TOM 655 N N . LEU A 1 84 ? 14.579 6.975 -14.048 1.00 62.41 84 LEU A N 1
ATOM 656 C CA . LEU A 1 84 ? 15.283 6.664 -12.803 1.00 62.41 84 LEU A CA 1
ATOM 657 C C . LEU A 1 84 ? 16.804 6.617 -13.054 1.00 62.41 84 LEU A C 1
ATOM 659 O O . LEU A 1 84 ? 17.582 6.461 -12.120 1.00 62.41 84 LEU A O 1
ATOM 663 N N . GLU A 1 85 ? 17.192 6.740 -14.325 1.00 63.53 85 GLU A N 1
ATOM 664 C CA . GLU A 1 85 ? 18.528 6.916 -14.866 1.00 63.53 85 GLU A CA 1
ATOM 665 C C . GLU A 1 85 ? 19.050 8.361 -14.752 1.00 63.53 85 GLU A C 1
ATOM 667 O O . GLU A 1 85 ? 20.258 8.556 -14.870 1.00 63.53 85 GLU A O 1
ATOM 672 N N . ASP A 1 86 ? 18.203 9.368 -14.484 1.00 72.81 86 ASP A N 1
ATOM 673 C CA . ASP A 1 86 ? 18.660 10.739 -14.236 1.00 72.81 86 ASP A CA 1
ATOM 674 C C . ASP A 1 86 ? 19.498 10.775 -12.938 1.00 72.81 86 ASP A C 1
ATOM 676 O O . ASP A 1 86 ? 18.973 10.544 -11.841 1.00 72.81 86 ASP A O 1
ATOM 680 N N . PRO A 1 87 ? 20.804 11.100 -13.024 1.00 73.69 87 PRO A N 1
ATOM 681 C CA . PRO A 1 87 ? 21.715 11.078 -11.881 1.00 73.69 87 PRO A CA 1
ATOM 682 C C . PRO A 1 87 ? 21.387 12.133 -10.812 1.00 73.69 87 PRO A C 1
ATOM 684 O O . PRO A 1 87 ? 21.944 12.089 -9.711 1.00 73.69 87 PRO A O 1
ATOM 687 N N . TYR A 1 88 ? 20.506 13.090 -11.109 1.00 79.94 88 TYR A N 1
ATOM 688 C CA . TYR A 1 88 ? 20.045 14.104 -10.166 1.00 79.94 88 TYR A CA 1
ATOM 689 C C . TYR A 1 88 ? 18.767 13.698 -9.422 1.00 79.94 88 TYR A C 1
ATOM 691 O O . TYR A 1 88 ? 18.408 14.352 -8.433 1.00 79.94 88 TYR A O 1
ATOM 699 N N . VAL A 1 89 ? 18.100 12.614 -9.834 1.00 80.56 89 VAL A N 1
ATOM 700 C CA . VAL A 1 89 ? 16.914 12.099 -9.145 1.00 80.56 89 VAL A CA 1
ATOM 701 C C . VAL A 1 89 ? 17.301 11.584 -7.764 1.00 80.56 89 VAL A C 1
ATOM 703 O O . VAL A 1 89 ? 18.181 10.745 -7.586 1.00 80.56 89 VAL A O 1
ATOM 706 N N . ARG A 1 90 ? 16.601 12.084 -6.742 1.00 81.81 90 ARG A N 1
ATOM 707 C CA . ARG A 1 90 ? 16.758 11.632 -5.357 1.00 81.81 90 ARG A CA 1
ATOM 708 C C . ARG A 1 90 ? 15.515 10.878 -4.918 1.00 81.81 90 ARG A C 1
ATOM 710 O O . ARG A 1 90 ? 14.468 11.480 -4.691 1.00 81.81 90 ARG A O 1
ATOM 717 N N . LEU A 1 91 ? 15.658 9.570 -4.746 1.00 83.25 91 LEU A N 1
ATOM 718 C CA . LEU A 1 91 ? 14.611 8.699 -4.221 1.00 83.25 91 LEU A CA 1
ATOM 719 C C . LEU A 1 91 ? 14.710 8.600 -2.696 1.00 83.25 91 LEU A C 1
ATOM 721 O O . LEU A 1 91 ? 15.788 8.722 -2.114 1.00 83.25 91 LEU A O 1
ATOM 725 N N . ARG A 1 92 ? 13.573 8.372 -2.037 1.00 84.69 92 ARG A N 1
ATOM 726 C CA . ARG A 1 92 ? 13.509 8.108 -0.596 1.00 84.69 92 ARG A CA 1
ATOM 727 C C . ARG A 1 92 ? 12.690 6.849 -0.352 1.00 84.69 92 ARG A C 1
ATOM 729 O O . ARG A 1 92 ? 11.631 6.685 -0.948 1.00 84.69 92 ARG A O 1
ATOM 736 N N 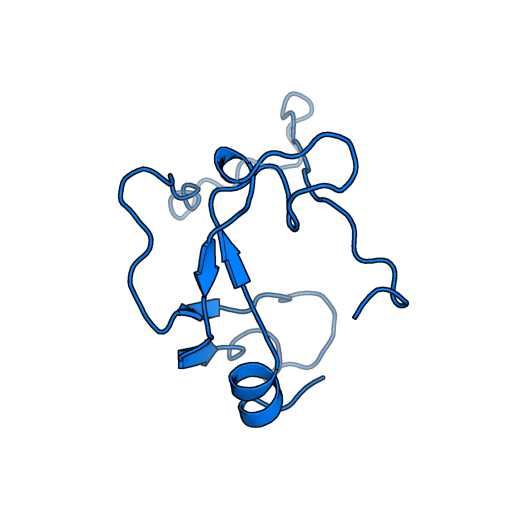. SER A 1 93 ? 13.161 6.000 0.553 1.00 84.56 93 SER A N 1
ATOM 737 C CA . SER A 1 93 ? 12.449 4.814 1.027 1.00 84.56 93 SER A CA 1
ATOM 738 C C . SER A 1 93 ? 12.172 4.946 2.519 1.00 84.56 93 SER A C 1
ATOM 740 O O . SER A 1 93 ? 13.067 5.312 3.280 1.00 84.56 93 SER A O 1
ATOM 742 N N . PHE A 1 94 ? 10.958 4.606 2.940 1.00 82.62 94 PHE A N 1
ATOM 743 C CA . PHE A 1 94 ? 10.552 4.612 4.342 1.00 82.62 94 PHE A CA 1
ATOM 744 C C . PHE A 1 94 ? 9.861 3.294 4.672 1.00 82.62 94 PHE A C 1
ATOM 746 O O . PHE A 1 94 ? 9.142 2.740 3.842 1.00 82.62 94 PHE A O 1
ATOM 753 N N . GLY A 1 95 ? 10.062 2.803 5.888 1.00 78.50 95 GLY A N 1
ATOM 754 C CA . GLY A 1 95 ? 9.395 1.609 6.380 1.00 78.50 95 GLY A CA 1
ATOM 755 C C . GLY A 1 95 ? 9.884 1.245 7.773 1.00 78.50 95 GLY A C 1
ATOM 756 O O . GLY A 1 95 ? 10.975 1.635 8.178 1.00 78.50 95 GLY A O 1
ATOM 757 N N . TRP A 1 96 ? 9.071 0.480 8.492 1.00 74.56 96 TRP A N 1
ATOM 758 C CA . TRP A 1 96 ? 9.416 -0.031 9.822 1.00 74.56 96 TRP A CA 1
ATOM 759 C C . TRP A 1 96 ? 10.154 -1.375 9.779 1.00 74.56 96 TRP A C 1
ATOM 761 O O . TRP A 1 96 ? 10.591 -1.866 10.814 1.00 74.56 96 TRP A O 1
ATOM 771 N N . GLY A 1 97 ? 10.302 -1.964 8.587 1.00 72.25 97 GLY A N 1
ATOM 772 C CA . GLY A 1 97 ? 10.768 -3.338 8.423 1.00 72.25 97 GLY A CA 1
ATOM 773 C C . GLY A 1 97 ? 9.765 -4.347 8.992 1.00 72.25 97 GLY A C 1
ATOM 774 O O . GLY A 1 97 ? 8.966 -4.047 9.875 1.00 72.25 97 GLY A O 1
ATOM 775 N N . THR A 1 98 ? 9.776 -5.569 8.474 1.00 66.88 98 THR A N 1
ATOM 776 C CA . THR A 1 98 ? 9.026 -6.670 9.085 1.00 66.88 98 THR A CA 1
ATOM 777 C C . THR A 1 98 ? 10.038 -7.718 9.497 1.00 66.88 98 THR A C 1
ATOM 779 O O . THR A 1 98 ? 10.538 -8.458 8.648 1.00 66.88 98 THR A O 1
ATOM 782 N N . ASP A 1 99 ? 10.375 -7.777 10.782 1.00 56.28 99 ASP A N 1
ATOM 783 C CA . ASP A 1 99 ? 11.129 -8.922 11.268 1.00 56.28 99 ASP A CA 1
ATOM 784 C C . ASP A 1 99 ? 10.167 -10.112 11.308 1.00 56.28 99 ASP A C 1
ATOM 786 O O . ASP A 1 99 ? 9.075 -10.022 11.875 1.00 56.28 99 ASP A O 1
ATOM 790 N N . ARG A 1 100 ? 10.532 -11.229 10.673 1.00 47.78 100 ARG A N 1
ATOM 791 C CA . ARG A 1 100 ? 9.642 -12.389 10.437 1.00 47.78 100 ARG A CA 1
ATOM 792 C C . ARG A 1 100 ? 9.107 -13.048 11.724 1.00 47.78 100 ARG A C 1
ATOM 794 O O . ARG A 1 100 ? 8.395 -14.040 11.639 1.00 47.78 100 ARG A O 1
ATOM 801 N N . LYS A 1 101 ? 9.502 -12.541 12.895 1.00 41.88 101 LYS A N 1
ATOM 802 C CA . LYS A 1 101 ? 9.197 -13.051 14.236 1.00 41.88 101 LYS A CA 1
ATOM 803 C C . LYS A 1 101 ? 8.131 -12.250 14.997 1.00 41.88 101 LYS A C 1
ATOM 805 O O . LYS A 1 101 ? 7.826 -12.633 16.120 1.00 41.88 101 LYS A O 1
ATOM 810 N N . LEU A 1 102 ? 7.609 -11.147 14.450 1.00 36.53 102 LEU A N 1
ATOM 811 C CA . LEU A 1 102 ? 6.721 -10.230 15.190 1.00 36.53 102 LEU A CA 1
ATOM 812 C C . LEU A 1 102 ? 5.219 -10.342 14.866 1.00 36.53 102 LEU A C 1
ATOM 814 O O . LEU A 1 102 ? 4.441 -9.570 15.421 1.00 36.53 102 LEU A O 1
ATOM 818 N N . PHE A 1 103 ? 4.800 -11.306 14.042 1.00 41.47 103 PHE A N 1
ATOM 819 C CA . PHE A 1 103 ? 3.386 -11.599 13.777 1.00 41.47 103 PHE A CA 1
ATOM 820 C C . PHE A 1 103 ? 3.127 -13.102 13.745 1.00 41.47 103 PHE A C 1
ATOM 822 O O . PHE A 1 103 ? 3.911 -13.808 13.069 1.00 41.47 103 PHE A O 1
#